Protein AF-C0HKH4-F1 (afdb_monomer_lite)

Structure (mmCIF, N/CA/C/O backbone):
data_AF-C0HKH4-F1
#
_entry.id   AF-C0HKH4-F1
#
loop_
_atom_site.group_PDB
_atom_site.id
_atom_site.type_symbol
_atom_site.label_atom_id
_atom_site.label_alt_id
_atom_site.label_comp_id
_atom_site.label_asym_id
_atom_site.label_entity_id
_atom_site.label_seq_id
_atom_site.pdbx_PDB_ins_code
_atom_site.Cartn_x
_atom_site.Cartn_y
_atom_site.Cartn_z
_atom_site.occupancy
_atom_site.B_iso_or_equiv
_atom_site.auth_seq_id
_atom_site.auth_comp_id
_atom_site.auth_asym_id
_atom_site.auth_atom_id
_atom_site.pdbx_PDB_model_num
ATOM 1 N N . GLY A 1 1 ? -7.936 -4.299 -5.618 1.00 65.06 1 GLY A N 1
ATOM 2 C CA . GLY A 1 1 ? -6.664 -4.541 -4.923 1.00 65.06 1 GLY A CA 1
ATOM 3 C C . GLY A 1 1 ? -5.569 -3.857 -5.695 1.00 65.06 1 GLY A C 1
ATOM 4 O O . GLY A 1 1 ? -4.662 -4.526 -6.175 1.00 65.06 1 GLY A O 1
ATOM 5 N N . ASP A 1 2 ? -5.694 -2.547 -5.883 1.00 81.75 2 ASP A N 1
ATOM 6 C CA . ASP A 1 2 ? -4.748 -1.773 -6.675 1.00 81.75 2 ASP A CA 1
ATOM 7 C C . ASP A 1 2 ? -3.559 -1.399 -5.795 1.00 81.75 2 ASP A C 1
ATOM 9 O O . ASP A 1 2 ? -3.719 -0.973 -4.645 1.00 81.75 2 ASP A O 1
ATOM 13 N N . ALA A 1 3 ? -2.351 -1.582 -6.322 1.00 83.12 3 ALA A N 1
ATOM 14 C CA . ALA A 1 3 ? -1.150 -1.131 -5.642 1.00 83.12 3 ALA A CA 1
ATOM 15 C C . ALA A 1 3 ? -1.177 0.399 -5.570 1.00 83.12 3 ALA A C 1
ATOM 17 O O . ALA A 1 3 ? -1.262 1.073 -6.595 1.00 83.12 3 ALA A O 1
ATOM 18 N N . CYS A 1 4 ? -1.048 0.956 -4.368 1.00 90.44 4 CYS A N 1
ATOM 19 C CA . CYS A 1 4 ? -1.010 2.407 -4.183 1.00 90.44 4 CYS A CA 1
ATOM 20 C C . CYS A 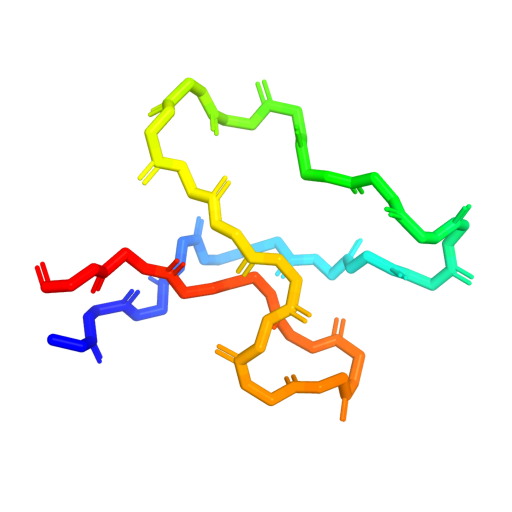1 4 ? 0.310 3.033 -4.659 1.00 90.44 4 CYS A C 1
ATOM 22 O O . CYS A 1 4 ? 0.478 4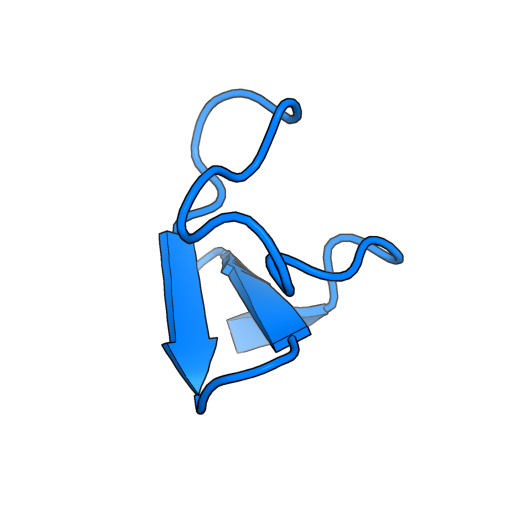.245 -4.596 1.00 90.44 4 CYS A O 1
ATOM 24 N N . GLY A 1 5 ? 1.255 2.209 -5.127 1.00 86.31 5 GLY A N 1
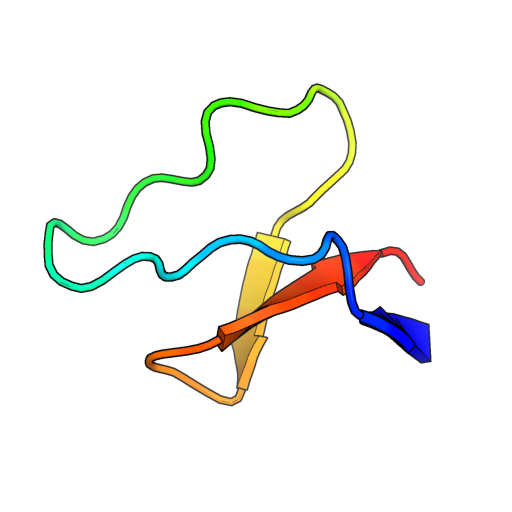ATOM 25 C CA . GLY A 1 5 ? 2.583 2.647 -5.553 1.00 86.31 5 GLY A CA 1
ATOM 26 C C . GLY A 1 5 ? 3.498 3.041 -4.393 1.00 86.31 5 GLY A C 1
ATOM 27 O O . GLY A 1 5 ? 4.564 3.599 -4.628 1.00 86.31 5 GLY A O 1
ATOM 28 N N . GLU A 1 6 ? 3.108 2.750 -3.151 1.00 89.06 6 GLU A N 1
ATOM 29 C CA . GLU A 1 6 ? 3.877 3.059 -1.947 1.00 89.06 6 GLU A CA 1
ATOM 30 C C . GLU A 1 6 ? 4.133 1.797 -1.106 1.00 89.06 6 GLU A C 1
ATOM 32 O O . GLU A 1 6 ? 3.430 0.782 -1.207 1.00 89.06 6 GLU A O 1
ATOM 37 N N . THR A 1 7 ? 5.141 1.883 -0.243 1.00 91.38 7 THR A N 1
ATOM 38 C CA . THR A 1 7 ? 5.510 0.818 0.689 1.00 91.38 7 THR A CA 1
ATOM 39 C C . THR A 1 7 ? 5.327 1.271 2.128 1.00 91.38 7 THR A C 1
ATOM 41 O O . THR A 1 7 ? 5.803 2.337 2.510 1.00 91.38 7 THR A O 1
ATOM 44 N N . CYS A 1 8 ? 4.743 0.412 2.948 1.00 92.69 8 CYS A N 1
ATOM 45 C CA . CYS A 1 8 ? 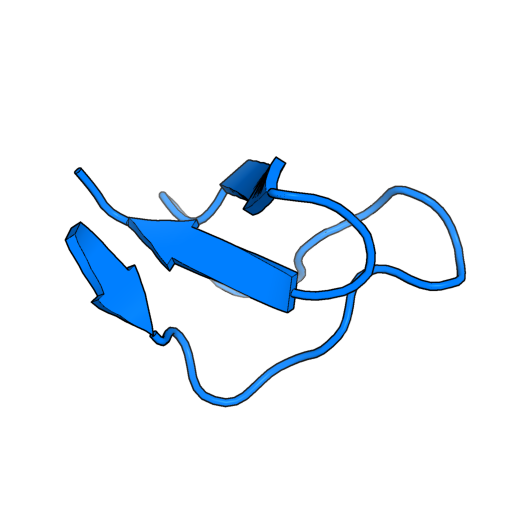4.523 0.617 4.374 1.00 92.69 8 CYS A CA 1
ATOM 46 C C . CYS A 1 8 ? 5.578 -0.106 5.222 1.00 92.69 8 CYS A C 1
ATOM 48 O O . CYS A 1 8 ? 5.249 -0.808 6.179 1.00 92.69 8 CYS A O 1
ATOM 50 N N . PHE A 1 9 ? 6.867 0.067 4.912 1.00 91.00 9 PHE A N 1
ATOM 51 C CA . PHE A 1 9 ? 7.948 -0.493 5.741 1.00 91.00 9 PHE A CA 1
ATOM 52 C C . PHE A 1 9 ? 7.874 -0.023 7.202 1.00 91.00 9 PHE A C 1
ATOM 54 O O . PHE A 1 9 ? 8.233 -0.769 8.106 1.00 91.00 9 PHE A O 1
ATOM 61 N N . THR A 1 10 ? 7.356 1.185 7.437 1.00 89.12 10 THR A N 1
ATOM 62 C CA . THR A 1 10 ? 7.098 1.751 8.772 1.00 89.12 10 THR A CA 1
ATOM 63 C C . THR A 1 10 ? 5.754 1.321 9.374 1.00 89.12 10 THR A C 1
ATOM 65 O O . THR A 1 10 ? 5.418 1.743 10.476 1.00 89.12 10 THR A O 1
ATOM 68 N N . GLY A 1 11 ? 4.968 0.508 8.661 1.00 88.25 11 GLY A N 1
ATOM 69 C CA . GLY A 1 11 ? 3.622 0.082 9.051 1.00 88.25 11 GLY A CA 1
ATOM 70 C C . GLY A 1 11 ? 2.502 1.061 8.683 1.00 88.25 11 GLY A C 1
ATOM 71 O O . GLY A 1 11 ? 1.352 0.811 9.035 1.00 88.25 11 GLY A O 1
ATOM 72 N N . ILE A 1 12 ? 2.801 2.157 7.976 1.00 89.56 12 ILE A N 1
ATOM 73 C CA . ILE A 1 12 ? 1.823 3.199 7.621 1.00 89.56 12 ILE A CA 1
ATOM 74 C C . ILE A 1 12 ? 1.801 3.406 6.103 1.00 89.56 12 ILE A C 1
ATOM 76 O O . ILE A 1 12 ? 2.854 3.425 5.470 1.00 89.56 12 ILE A O 1
ATOM 80 N N . CYS A 1 13 ? 0.601 3.581 5.542 1.00 92.50 13 CYS A N 1
ATOM 81 C CA . CYS A 1 13 ? 0.389 4.089 4.186 1.00 92.50 13 CYS A CA 1
ATOM 82 C C . CYS A 1 13 ? -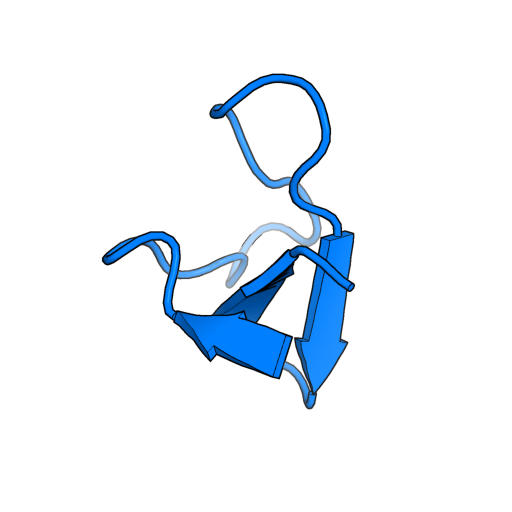0.053 5.555 4.272 1.00 92.50 13 CYS A C 1
ATOM 84 O O . CYS A 1 13 ? -0.999 5.869 4.997 1.00 92.50 13 CYS A O 1
ATOM 86 N N . PHE A 1 14 ? 0.622 6.450 3.557 1.00 89.94 14 PHE A N 1
ATOM 87 C CA . PHE A 1 14 ? 0.308 7.879 3.528 1.00 89.94 14 PHE A CA 1
ATOM 88 C C . PHE A 1 14 ? -0.850 8.199 2.584 1.00 89.94 14 PHE A C 1
ATOM 90 O O . PHE A 1 14 ? -1.532 9.210 2.772 1.00 89.94 14 PHE A O 1
ATOM 97 N N . THR A 1 15 ? -1.109 7.354 1.581 1.00 89.56 15 THR A N 1
ATOM 98 C CA . THR A 1 15 ? -2.243 7.575 0.685 1.00 89.56 15 THR A CA 1
ATOM 99 C C . THR A 1 15 ? -3.543 7.190 1.383 1.00 89.56 15 THR A C 1
ATOM 101 O O . THR A 1 15 ? -3.756 6.044 1.785 1.00 89.56 15 THR A O 1
ATOM 104 N N . ALA A 1 16 ? -4.460 8.153 1.488 1.00 89.12 16 ALA A N 1
ATOM 105 C CA . ALA A 1 16 ? -5.764 7.947 2.107 1.00 89.12 16 ALA A CA 1
ATOM 106 C C . ALA A 1 16 ? -6.523 6.788 1.445 1.00 89.12 16 ALA A C 1
ATOM 108 O O . ALA A 1 16 ? -6.634 6.720 0.223 1.00 89.12 16 ALA A O 1
ATOM 109 N N . GLY A 1 17 ? -7.053 5.864 2.245 1.00 89.88 17 GLY A N 1
ATOM 110 C CA . GLY A 1 17 ? -7.759 4.682 1.745 1.00 89.88 17 GLY A CA 1
ATOM 111 C C . GLY A 1 17 ? -6.849 3.562 1.236 1.00 89.88 17 GLY A C 1
ATOM 112 O O . GLY A 1 17 ? -7.359 2.598 0.679 1.00 89.88 17 GLY A O 1
ATOM 113 N N . CYS A 1 18 ? -5.531 3.667 1.395 1.00 92.31 18 CYS A N 1
ATOM 114 C CA . CYS A 1 18 ? -4.620 2.538 1.235 1.00 92.31 18 CYS A CA 1
ATOM 115 C C . CYS A 1 18 ? -4.373 1.873 2.586 1.00 92.31 18 CYS A C 1
ATOM 117 O O . CYS A 1 18 ? -4.405 2.516 3.635 1.00 92.31 18 CYS A O 1
ATOM 119 N N . SER A 1 19 ? -4.153 0.567 2.566 1.00 92.62 19 SER A N 1
ATOM 120 C CA . SER A 1 19 ? -3.848 -0.234 3.744 1.00 92.62 19 SER A CA 1
ATOM 121 C C . SER A 1 19 ? -2.585 -1.038 3.499 1.00 92.62 19 SER A C 1
ATOM 123 O O . SER A 1 19 ? -2.311 -1.466 2.378 1.00 92.62 19 SER A O 1
ATOM 125 N N . CYS A 1 20 ? -1.807 -1.234 4.558 1.00 92.00 20 CYS A N 1
ATOM 126 C CA . CYS A 1 20 ? -0.564 -1.989 4.509 1.00 92.00 20 CYS A CA 1
ATOM 127 C C . CYS A 1 20 ? -0.861 -3.491 4.460 1.00 92.00 20 CYS A C 1
ATOM 129 O O . CYS A 1 20 ? -0.734 -4.199 5.458 1.00 92.00 20 CYS A O 1
ATOM 131 N N . ASN A 1 21 ? -1.356 -3.962 3.319 1.00 87.75 21 ASN A N 1
ATOM 132 C CA . ASN A 1 21 ? -1.706 -5.355 3.119 1.00 87.75 21 ASN A CA 1
ATOM 133 C C . ASN A 1 21 ? -1.691 -5.696 1.619 1.00 87.75 21 ASN A C 1
ATOM 135 O O . ASN A 1 21 ? -2.477 -5.099 0.888 1.00 87.75 21 ASN A O 1
ATOM 139 N N . PRO A 1 22 ? -0.870 -6.649 1.143 1.00 86.94 22 PRO A N 1
ATOM 140 C CA . PRO A 1 22 ? 0.134 -7.404 1.896 1.00 86.94 22 PRO A CA 1
ATOM 141 C C . PRO A 1 22 ? 1.384 -6.565 2.214 1.00 86.94 22 PRO A C 1
ATOM 143 O O . PRO A 1 22 ? 1.860 -5.811 1.372 1.00 86.94 22 PRO A O 1
ATOM 146 N N . TRP A 1 23 ?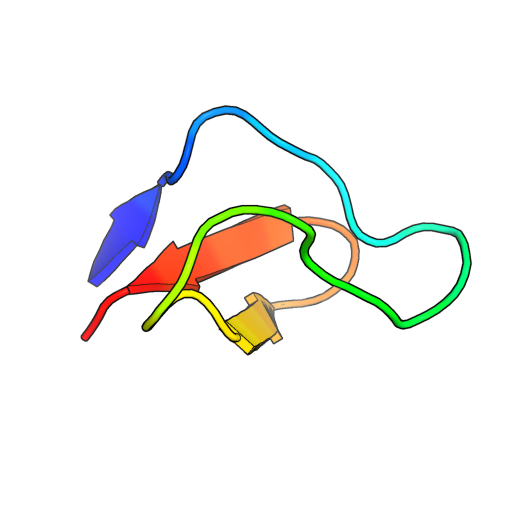 1.959 -6.726 3.410 1.00 89.25 23 TRP A N 1
ATOM 147 C CA . TRP A 1 23 ? 3.231 -6.082 3.774 1.00 89.25 23 TRP A CA 1
ATOM 148 C C . TRP A 1 23 ? 4.375 -6.540 2.844 1.00 89.25 23 TRP A C 1
ATOM 150 O O . TRP A 1 23 ? 4.441 -7.732 2.533 1.00 89.25 23 TRP A O 1
ATOM 160 N N . PRO A 1 24 ? 5.304 -5.656 2.424 1.00 90.44 24 PRO A N 1
ATOM 161 C CA . PRO A 1 24 ? 5.450 -4.234 2.767 1.00 90.44 24 PRO A CA 1
ATOM 162 C C . PRO A 1 24 ? 4.734 -3.282 1.795 1.00 90.44 24 PRO A C 1
ATOM 164 O O . PRO A 1 24 ? 5.088 -2.107 1.715 1.00 90.44 24 PRO A O 1
ATOM 167 N N . THR A 1 25 ? 3.762 -3.755 1.020 1.00 92.06 25 THR A N 1
ATOM 168 C CA . THR A 1 25 ? 3.098 -2.971 -0.023 1.00 92.06 25 THR A CA 1
ATOM 169 C C . THR A 1 25 ? 1.771 -2.406 0.470 1.00 92.06 25 THR A C 1
ATOM 171 O O . THR A 1 25 ? 0.939 -3.097 1.059 1.00 92.06 25 THR A O 1
ATOM 174 N N . CYS A 1 26 ? 1.542 -1.130 0.189 1.00 93.62 26 CYS A N 1
ATOM 175 C CA . CYS A 1 26 ? 0.234 -0.534 0.394 1.00 93.62 26 CYS A CA 1
ATOM 176 C C . CYS A 1 26 ? -0.672 -0.853 -0.789 1.00 93.62 26 CYS A C 1
ATOM 178 O O . CYS A 1 26 ? -0.341 -0.545 -1.939 1.00 93.62 26 CYS A O 1
ATOM 180 N N . THR A 1 27 ? -1.834 -1.429 -0.503 1.00 92.88 27 THR A N 1
ATOM 181 C CA . THR A 1 27 ? -2.869 -1.658 -1.509 1.00 92.88 27 THR A CA 1
ATOM 182 C C . THR A 1 27 ? -4.189 -1.049 -1.066 1.00 92.88 27 THR A C 1
ATOM 184 O O . THR A 1 27 ? -4.441 -0.836 0.124 1.00 92.88 27 THR A O 1
ATOM 187 N N . ARG A 1 28 ? -5.027 -0.722 -2.043 1.00 90.00 28 ARG A N 1
ATOM 188 C CA . ARG A 1 28 ? -6.412 -0.308 -1.834 1.00 90.00 28 ARG A CA 1
ATOM 189 C C . ARG A 1 28 ? -7.326 -1.409 -2.363 1.00 90.00 28 ARG A C 1
ATOM 191 O O . ARG A 1 28 ? -7.026 -1.994 -3.406 1.00 90.00 28 ARG A O 1
ATOM 198 N N . ASN A 1 29 ? -8.396 -1.706 -1.618 1.00 77.50 29 ASN A N 1
ATOM 199 C CA . ASN A 1 29 ? -9.419 -2.689 -2.007 1.00 77.50 29 ASN A CA 1
ATOM 200 C C . ASN A 1 29 ? -9.868 -2.509 -3.452 1.00 77.50 29 ASN A C 1
ATOM 202 O O . ASN A 1 29 ? -10.087 -1.349 -3.854 1.00 77.50 29 ASN A O 1
#

pLDDT: mean 88.49, std 5.63, range [65.06, 93.62]

Sequence (29 aa):
GDACGETCFTGICFTAGCSCNPWPTCTRN

Secondary structure (DSSP, 8-state):
-EEEEEE-TTS---STT-EE-STTEEEE-

Organism: Chassalia chartacea (NCBI:txid510798)

InterPro domains:
  IPR005535 Cyclotide [PF03784] (3-29)
  IPR036146 Cyclotide superfamily [SSF57038] (3-28)

Foldseek 3Di:
DAFPVDFCPVLDDPDPQWHCPPPRTTDHD

Radius of gyration: 7.29 Å; chains: 1; bounding box: 17×15×16 Å